Protein AF-M3GF44-F1 (afdb_monomer_lite)

InterPro domains:
  IPR002347 Short-chain dehydrogenase/reductase SDR [PF00106] (12-90)
  IPR036291 NAD(P)-binding domain superfamily [SSF51735] (12-91)

Structure (mmCIF, N/CA/C/O backbone):
data_AF-M3GF44-F1
#
_entry.id   AF-M3GF44-F1
#
loop_
_atom_site.group_PDB
_atom_site.id
_atom_site.type_symbol
_atom_site.label_atom_id
_atom_site.label_alt_id
_atom_site.label_comp_id
_atom_site.label_asym_id
_atom_site.label_entity_id
_atom_site.label_seq_id
_atom_site.pdbx_PDB_ins_code
_atom_site.Cartn_x
_atom_site.Cartn_y
_atom_site.Cartn_z
_atom_site.occupancy
_atom_site.B_iso_or_equiv
_atom_site.auth_seq_id
_atom_site.auth_comp_id
_atom_site.auth_asym_id
_atom_site.auth_atom_id
_atom_site.pdbx_PDB_model_num
ATOM 1 N N . MET A 1 1 ? 9.178 14.484 -7.817 1.00 39.47 1 MET A N 1
ATOM 2 C CA . MET A 1 1 ? 8.244 15.625 -7.868 1.00 39.47 1 MET A CA 1
ATOM 3 C C . MET A 1 1 ? 7.583 15.657 -6.508 1.00 39.47 1 MET A C 1
ATOM 5 O O . MET A 1 1 ? 7.021 14.643 -6.122 1.00 39.47 1 MET A O 1
ATOM 9 N N . ASP A 1 2 ? 7.810 16.720 -5.744 1.00 40.22 2 ASP A N 1
ATOM 10 C CA . ASP A 1 2 ? 7.215 16.897 -4.415 1.00 40.22 2 ASP A CA 1
ATOM 11 C C . ASP A 1 2 ? 5.685 16.798 -4.567 1.00 40.22 2 ASP A C 1
ATOM 13 O O . ASP A 1 2 ? 5.160 17.443 -5.484 1.00 40.22 2 ASP A O 1
ATOM 17 N N . PRO A 1 3 ? 4.960 15.952 -3.809 1.00 55.97 3 PRO A N 1
ATOM 18 C CA . PRO A 1 3 ? 3.520 15.845 -3.956 1.00 55.97 3 PRO A CA 1
ATOM 19 C C . PRO A 1 3 ? 2.902 17.079 -3.302 1.00 55.97 3 PRO A C 1
ATOM 21 O O . PRO A 1 3 ? 2.443 17.035 -2.163 1.00 55.97 3 PRO A O 1
ATOM 24 N N . GLU A 1 4 ? 2.916 18.204 -4.018 1.00 62.59 4 GLU A N 1
ATOM 25 C CA . GLU A 1 4 ? 2.119 19.358 -3.635 1.00 62.59 4 GLU A CA 1
ATOM 26 C C . GLU A 1 4 ? 0.681 18.884 -3.427 1.00 62.59 4 GLU A C 1
ATOM 28 O O . GLU A 1 4 ? 0.085 18.199 -4.268 1.00 62.59 4 GLU A O 1
ATOM 33 N N . GLN A 1 5 ? 0.160 19.201 -2.244 1.00 60.75 5 GLN A N 1
ATOM 34 C CA . GLN A 1 5 ? -1.185 18.859 -1.821 1.00 60.75 5 GLN A CA 1
ATOM 35 C C . GLN A 1 5 ? -2.171 19.248 -2.942 1.00 60.75 5 GLN A C 1
ATOM 37 O O . GLN A 1 5 ? -2.104 20.378 -3.432 1.00 60.75 5 GLN A O 1
ATOM 42 N N . PRO A 1 6 ? -3.065 18.347 -3.396 1.00 59.44 6 PRO A N 1
ATOM 43 C CA . PRO A 1 6 ? -3.929 18.634 -4.536 1.00 59.44 6 PRO A CA 1
ATOM 44 C C . PRO A 1 6 ? -4.729 19.923 -4.304 1.00 59.44 6 PRO A C 1
ATOM 46 O O . PRO A 1 6 ? -5.330 20.093 -3.247 1.00 59.44 6 PRO A O 1
ATOM 49 N N . SER A 1 7 ? -4.764 20.810 -5.305 1.00 59.38 7 SER A N 1
ATOM 50 C CA . SER A 1 7 ? -5.317 22.180 -5.253 1.00 59.38 7 SER A CA 1
ATOM 51 C C . SER A 1 7 ? -6.843 22.280 -5.082 1.00 59.38 7 SER A C 1
ATOM 53 O O . SER A 1 7 ? -7.440 23.333 -5.312 1.00 59.38 7 SER A O 1
ATOM 55 N N . VAL A 1 8 ? -7.497 21.187 -4.695 1.00 60.28 8 VAL A N 1
ATOM 56 C CA . VAL A 1 8 ? -8.948 21.106 -4.529 1.00 60.28 8 VAL A CA 1
ATOM 57 C C . VAL A 1 8 ? -9.318 21.624 -3.135 1.00 60.28 8 VAL A C 1
ATOM 59 O O . VAL A 1 8 ? -8.686 21.272 -2.143 1.00 60.28 8 VAL A O 1
ATOM 62 N N . ASP A 1 9 ? -10.340 22.477 -3.038 1.00 59.59 9 ASP A N 1
ATOM 63 C CA . ASP A 1 9 ? -10.800 23.042 -1.763 1.00 59.59 9 ASP A CA 1
ATOM 64 C C . ASP A 1 9 ? -11.526 21.974 -0.919 1.00 59.59 9 ASP A C 1
ATOM 66 O O . ASP A 1 9 ? -12.740 21.791 -1.010 1.00 59.59 9 ASP A O 1
ATOM 70 N N . TYR A 1 10 ? -10.775 21.237 -0.096 1.00 60.31 10 TYR A N 1
ATOM 71 C CA . TYR A 1 10 ? -11.297 20.199 0.801 1.00 60.31 10 TYR A CA 1
ATOM 72 C C . TYR A 1 10 ? -11.812 20.739 2.146 1.00 60.31 10 TYR A C 1
ATOM 74 O O . TYR A 1 10 ? -11.752 20.021 3.142 1.00 60.31 10 TYR A O 1
ATOM 82 N N . LYS A 1 11 ? -12.316 21.980 2.235 1.00 59.16 11 LYS A N 1
ATOM 83 C CA . LYS A 1 11 ? -12.833 22.597 3.485 1.00 59.16 11 LYS A CA 1
ATOM 84 C C . LYS A 1 11 ? -14.131 21.965 4.023 1.00 59.16 11 LYS A C 1
ATOM 86 O O . LYS A 1 11 ? -15.068 22.644 4.435 1.00 59.16 11 LYS A O 1
ATOM 91 N N . SER A 1 12 ? -14.204 20.643 4.039 1.00 67.69 12 SER A N 1
ATOM 92 C CA . SER A 1 12 ? -15.194 19.852 4.746 1.00 67.69 12 SER A CA 1
ATOM 93 C C . SER A 1 12 ? -14.479 19.061 5.832 1.00 67.69 12 SER A C 1
ATOM 95 O O . SER A 1 12 ? -13.512 18.363 5.549 1.00 67.69 12 SER A O 1
ATOM 97 N N . ASN A 1 13 ? -15.024 19.043 7.050 1.00 75.81 13 ASN A N 1
ATOM 98 C CA . ASN A 1 13 ? -14.550 18.177 8.143 1.00 75.81 13 ASN A CA 1
ATOM 99 C C . ASN A 1 13 ? -14.723 16.663 7.856 1.00 75.81 13 ASN A C 1
ATOM 101 O O . ASN A 1 13 ? -14.620 15.845 8.765 1.00 75.81 13 ASN A O 1
ATOM 105 N N . ARG A 1 14 ? -15.058 16.283 6.615 1.00 83.31 14 ARG A N 1
ATOM 106 C CA . ARG A 1 14 ? -15.261 1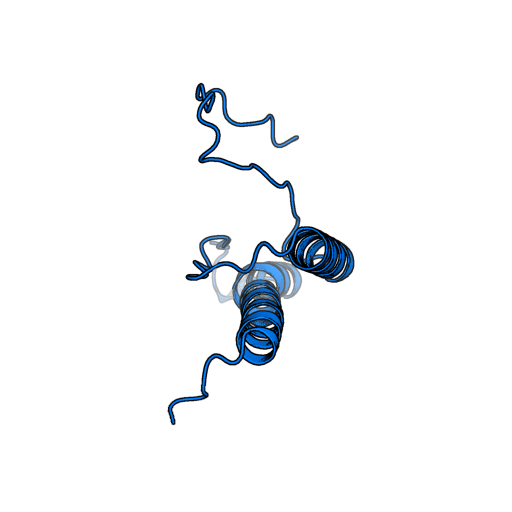4.907 6.142 1.00 83.31 14 ARG A CA 1
ATOM 107 C C . ARG A 1 14 ? -14.103 14.391 5.283 1.00 83.31 14 ARG A C 1
ATOM 109 O O . ARG A 1 14 ? -14.216 13.301 4.732 1.00 83.31 14 ARG A O 1
ATOM 116 N N . PHE A 1 15 ? -13.036 15.171 5.133 1.00 86.44 15 PHE A N 1
ATOM 117 C CA . PHE A 1 15 ? -11.847 14.788 4.384 1.00 86.44 15 PHE A CA 1
ATOM 118 C C . PHE A 1 15 ? -10.600 15.014 5.235 1.00 86.44 15 PHE A C 1
ATOM 120 O O . PHE A 1 15 ? -10.452 16.055 5.871 1.00 86.44 15 PHE A O 1
ATOM 127 N N . GLU A 1 16 ? -9.707 14.033 5.228 1.00 86.75 16 GLU A N 1
ATOM 128 C CA . GLU A 1 16 ? -8.406 14.094 5.878 1.00 86.75 16 GLU A CA 1
ATOM 129 C C . GLU A 1 16 ? -7.370 13.582 4.884 1.00 86.75 16 GLU A C 1
ATOM 131 O O . GLU A 1 16 ? -7.545 12.520 4.285 1.00 86.75 16 GLU A O 1
ATOM 136 N N . TRP A 1 17 ? -6.312 14.363 4.686 1.00 87.88 17 TRP A N 1
ATOM 137 C CA . TRP A 1 17 ? -5.209 14.002 3.809 1.00 87.88 17 TRP A CA 1
ATOM 138 C C . TRP A 1 17 ? -4.013 13.573 4.647 1.00 87.88 17 TRP A C 1
ATOM 140 O O . TRP A 1 17 ? -3.619 14.275 5.577 1.00 87.88 17 TRP A O 1
ATOM 150 N N . ILE A 1 18 ? -3.440 12.426 4.295 1.00 89.81 18 ILE A N 1
ATOM 151 C CA . ILE A 1 18 ? -2.272 11.848 4.952 1.00 89.81 18 ILE A CA 1
ATOM 152 C C . ILE A 1 18 ? -1.286 11.475 3.848 1.00 89.81 18 ILE A C 1
ATOM 154 O O . ILE A 1 18 ? -1.591 10.625 3.010 1.00 89.81 18 ILE A O 1
ATOM 158 N N . GLN A 1 19 ? -0.123 12.124 3.830 1.00 90.88 19 GLN A N 1
ATOM 159 C CA . GLN A 1 19 ? 0.974 11.739 2.944 1.00 90.88 19 GLN A CA 1
ATOM 160 C C . GLN A 1 19 ? 1.582 10.421 3.418 1.00 90.88 19 GLN A C 1
ATOM 162 O O . GLN A 1 19 ? 1.810 10.252 4.616 1.00 90.88 19 GLN A O 1
ATOM 167 N N . ALA A 1 20 ? 1.851 9.511 2.486 1.00 91.06 20 ALA A N 1
ATOM 168 C CA . ALA A 1 20 ? 2.467 8.227 2.788 1.00 91.06 20 ALA A CA 1
ATOM 169 C C . ALA A 1 20 ? 3.163 7.643 1.558 1.00 91.06 20 ALA A C 1
ATOM 171 O O . ALA A 1 20 ? 2.572 7.621 0.476 1.00 91.06 20 ALA A O 1
ATOM 172 N N . ASP A 1 21 ? 4.357 7.088 1.745 1.00 95.25 21 ASP A N 1
ATOM 173 C CA . ASP A 1 21 ? 4.921 6.095 0.835 1.00 95.25 21 ASP A CA 1
ATOM 174 C C . ASP A 1 21 ? 4.514 4.685 1.294 1.00 95.25 21 ASP A C 1
ATOM 176 O O . ASP A 1 21 ? 4.926 4.196 2.350 1.00 95.25 21 ASP A O 1
ATOM 180 N N . ILE A 1 22 ? 3.703 3.998 0.485 1.00 96.00 22 ILE A N 1
ATOM 181 C CA . ILE A 1 22 ? 3.203 2.657 0.815 1.00 96.00 22 ILE A CA 1
ATOM 182 C C . ILE A 1 22 ? 4.269 1.555 0.698 1.00 96.00 22 ILE A C 1
ATOM 184 O O . ILE A 1 22 ? 4.034 0.422 1.121 1.00 96.00 22 ILE A O 1
ATOM 188 N N . THR A 1 23 ? 5.449 1.866 0.162 1.00 95.94 23 THR A N 1
ATOM 189 C CA . THR A 1 23 ? 6.612 0.971 0.206 1.00 95.94 23 THR A CA 1
ATOM 190 C C . THR A 1 23 ? 7.355 1.075 1.546 1.00 95.94 23 THR A C 1
ATOM 192 O O . THR A 1 23 ? 8.050 0.138 1.955 1.00 95.94 23 THR A O 1
ATOM 195 N N . ASN A 1 24 ? 7.143 2.159 2.304 1.00 96.19 24 ASN A N 1
ATOM 196 C CA . ASN A 1 24 ? 7.771 2.390 3.596 1.00 96.19 24 ASN A CA 1
ATOM 197 C C . ASN A 1 24 ? 6.929 1.827 4.756 1.00 96.19 24 ASN A C 1
ATOM 199 O O . ASN A 1 24 ? 5.979 2.430 5.260 1.00 96.19 24 ASN A O 1
ATOM 203 N N . ARG A 1 25 ? 7.346 0.665 5.270 1.00 95.00 25 ARG A N 1
ATOM 204 C CA . ARG A 1 25 ? 6.700 -0.005 6.418 1.00 95.00 25 ARG A CA 1
ATOM 205 C C . ARG A 1 25 ? 6.591 0.870 7.666 1.00 95.00 25 ARG A C 1
ATOM 207 O O . ARG A 1 25 ? 5.651 0.690 8.442 1.00 95.00 25 ARG A O 1
ATOM 214 N N . LYS A 1 26 ? 7.562 1.755 7.902 1.00 95.81 26 LYS A N 1
ATOM 215 C CA . LYS A 1 26 ? 7.572 2.619 9.085 1.00 95.81 26 LYS A CA 1
ATOM 216 C C . LYS A 1 26 ? 6.472 3.674 8.982 1.00 95.81 26 LYS A C 1
ATOM 218 O O . LYS A 1 26 ? 5.709 3.807 9.933 1.00 95.81 26 LYS A O 1
ATOM 223 N N . GLU A 1 27 ? 6.344 4.325 7.828 1.00 95.75 27 GLU A N 1
ATOM 224 C CA . GLU A 1 27 ? 5.286 5.311 7.574 1.00 95.75 27 GLU A CA 1
ATOM 225 C C . GLU A 1 27 ? 3.899 4.681 7.689 1.00 95.75 27 GLU A C 1
ATOM 227 O O . GLU A 1 27 ? 3.054 5.191 8.422 1.00 95.75 27 GLU A O 1
ATOM 232 N N . ILE A 1 28 ? 3.684 3.508 7.076 1.00 96.06 28 ILE A N 1
ATOM 233 C CA . ILE A 1 28 ? 2.423 2.767 7.232 1.00 96.06 28 ILE A CA 1
ATOM 234 C C . ILE A 1 28 ? 2.122 2.542 8.717 1.00 96.06 28 ILE A C 1
ATOM 236 O O . ILE A 1 28 ? 1.030 2.851 9.189 1.00 96.06 28 ILE A O 1
ATOM 240 N N . LYS A 1 29 ? 3.090 2.036 9.488 1.00 95.19 29 LYS A N 1
ATOM 241 C CA . LYS A 1 29 ? 2.890 1.782 10.918 1.00 95.19 29 LYS A CA 1
ATOM 242 C C . LYS A 1 29 ? 2.510 3.056 11.681 1.00 95.19 29 LYS A C 1
ATOM 244 O O . LYS A 1 29 ? 1.624 3.001 12.529 1.00 95.19 29 LYS A O 1
ATOM 249 N N . GLU A 1 30 ? 3.165 4.178 11.400 1.00 95.81 30 GLU A N 1
ATOM 250 C CA . GLU A 1 30 ? 2.889 5.467 12.045 1.00 95.81 30 GLU A CA 1
ATOM 251 C C . GLU A 1 30 ? 1.474 5.975 11.736 1.00 95.81 30 GLU A C 1
ATOM 253 O O . GLU A 1 30 ? 0.781 6.440 12.644 1.00 95.81 30 GLU A O 1
ATOM 258 N N . ILE A 1 31 ? 0.995 5.793 10.502 1.00 95.38 31 ILE A N 1
ATOM 259 C CA . ILE A 1 31 ? -0.379 6.134 10.106 1.00 95.38 31 ILE A CA 1
ATOM 260 C C . ILE A 1 31 ? -1.392 5.318 10.906 1.00 95.38 31 ILE A C 1
ATOM 262 O O . ILE A 1 31 ? -2.313 5.881 11.494 1.00 95.38 31 ILE A O 1
ATOM 266 N N . PHE A 1 32 ? -1.213 3.998 10.979 1.00 95.00 32 PHE A N 1
ATOM 267 C CA . PHE A 1 32 ? -2.147 3.132 11.701 1.00 95.00 32 PHE A CA 1
ATOM 268 C C . PHE A 1 32 ? -2.144 3.382 13.214 1.00 95.00 32 PHE A C 1
ATOM 270 O O . PHE A 1 32 ? -3.215 3.387 13.814 1.00 95.00 32 PHE A O 1
ATOM 277 N N . LEU A 1 33 ? -0.986 3.681 13.813 1.00 94.44 33 LEU A N 1
ATOM 278 C CA . LEU A 1 33 ? -0.907 4.117 15.214 1.00 94.44 33 LEU A CA 1
ATOM 279 C C . LEU A 1 33 ? -1.645 5.445 15.442 1.00 94.44 33 LEU A C 1
ATOM 281 O O . LEU A 1 33 ? -2.327 5.618 16.449 1.00 94.44 33 LEU A O 1
ATOM 285 N N . SER A 1 34 ? -1.528 6.394 14.509 1.00 94.56 34 SER A N 1
ATOM 286 C CA . SER A 1 34 ? -2.255 7.666 14.578 1.00 94.56 34 SER A CA 1
ATOM 287 C C . SER A 1 34 ? -3.771 7.461 14.492 1.00 94.56 34 SER A C 1
ATOM 289 O O . SER A 1 34 ? -4.518 8.045 15.278 1.00 94.56 34 SER A O 1
ATOM 291 N N . LEU A 1 35 ? -4.229 6.597 13.580 1.00 93.69 35 LEU A N 1
ATOM 292 C CA . LEU A 1 35 ? -5.639 6.232 13.437 1.00 93.69 35 LEU A CA 1
ATOM 293 C C . LEU A 1 35 ? -6.190 5.575 14.709 1.00 93.69 35 LEU A C 1
ATOM 295 O O . LEU A 1 35 ? -7.259 5.961 15.182 1.00 93.69 35 LEU A O 1
ATOM 299 N N . GLU A 1 36 ? -5.445 4.637 15.294 1.00 91.62 36 GLU A N 1
ATOM 300 C CA . GLU A 1 36 ? -5.804 3.958 16.543 1.00 91.62 36 GLU A CA 1
ATOM 301 C C . GLU A 1 36 ? -5.922 4.944 17.716 1.00 91.62 36 GLU A C 1
ATOM 303 O O . GLU A 1 36 ? -6.957 4.990 18.381 1.00 91.62 36 GLU A O 1
ATOM 308 N N . ASN A 1 37 ? -4.923 5.815 17.910 1.00 93.31 37 ASN A N 1
ATOM 309 C CA . ASN A 1 37 ? -4.926 6.834 18.969 1.00 93.31 37 ASN A CA 1
ATOM 310 C C . ASN A 1 37 ? -6.102 7.817 18.858 1.00 93.31 37 ASN A C 1
ATOM 312 O O . ASN A 1 37 ? -6.571 8.351 19.862 1.00 93.31 37 ASN A O 1
ATOM 316 N N . GLN A 1 38 ? -6.584 8.063 17.638 1.00 92.38 38 GLN A N 1
ATOM 317 C CA . GLN A 1 38 ? -7.746 8.911 17.371 1.00 92.38 38 GLN A CA 1
ATOM 318 C C . GLN A 1 38 ? -9.074 8.137 17.386 1.00 92.38 38 GLN A C 1
ATOM 320 O O . GLN A 1 38 ? -10.124 8.727 17.130 1.00 92.38 38 GLN A O 1
ATOM 325 N N . ASN A 1 39 ? -9.045 6.825 17.652 1.00 90.38 39 ASN A N 1
ATOM 326 C CA . ASN A 1 39 ? -10.184 5.915 17.525 1.00 90.38 39 ASN A CA 1
ATOM 327 C C . ASN A 1 39 ? -10.866 6.003 16.138 1.00 90.38 39 ASN A C 1
ATOM 329 O O . ASN A 1 39 ? -12.086 5.871 16.000 1.00 90.38 39 ASN A O 1
ATOM 333 N N . LYS A 1 40 ? -10.069 6.256 15.091 1.00 91.31 40 LYS A N 1
ATOM 334 C CA . LYS A 1 40 ? -10.493 6.366 13.690 1.00 91.31 40 LYS A CA 1
ATOM 335 C C . LYS A 1 40 ? -10.237 5.051 12.971 1.00 91.31 40 LYS A C 1
ATOM 337 O O . LYS A 1 40 ? -9.213 4.855 12.327 1.00 91.31 40 LYS A O 1
ATOM 342 N N . ILE A 1 41 ? -11.198 4.141 13.058 1.00 92.06 41 ILE A N 1
ATOM 343 C CA . ILE A 1 41 ? -11.100 2.843 12.387 1.00 92.06 41 ILE A CA 1
ATOM 344 C C . ILE A 1 41 ? -11.842 2.925 11.050 1.00 92.06 41 ILE A C 1
ATOM 346 O O . ILE A 1 41 ? -13.070 3.068 11.073 1.00 92.06 41 ILE A O 1
ATOM 350 N N . PRO A 1 42 ? -11.145 2.825 9.901 1.00 92.62 42 PRO A N 1
ATOM 351 C CA . PRO A 1 42 ? -11.787 2.912 8.593 1.00 92.62 42 PRO A CA 1
ATOM 352 C C . PRO A 1 42 ? -12.795 1.779 8.437 1.00 92.62 42 PRO A C 1
ATOM 354 O O . PRO A 1 42 ? -12.528 0.662 8.861 1.00 92.62 42 PRO A O 1
ATOM 357 N N . ASP A 1 43 ? -13.949 2.018 7.822 1.00 93.31 43 ASP A N 1
ATOM 358 C CA . ASP A 1 43 ? -14.904 0.936 7.567 1.00 93.31 43 ASP A CA 1
ATOM 359 C C . ASP A 1 43 ? -14.600 0.180 6.262 1.00 93.31 43 ASP A C 1
ATOM 361 O O . ASP A 1 43 ? -14.984 -0.987 6.147 1.00 93.31 43 ASP A O 1
ATOM 365 N N . ILE A 1 44 ? -13.884 0.824 5.332 1.00 95.06 44 ILE A N 1
ATOM 366 C CA . ILE A 1 44 ? -13.479 0.333 4.007 1.00 95.06 44 ILE A CA 1
ATOM 367 C C . ILE A 1 44 ? -12.013 0.728 3.770 1.00 95.06 44 ILE A C 1
ATOM 369 O O . ILE A 1 44 ? -11.616 1.844 4.101 1.00 95.06 44 ILE A O 1
ATOM 373 N N . LEU A 1 45 ? -11.232 -0.169 3.165 1.00 96.38 45 LEU A N 1
ATOM 374 C CA . LEU A 1 45 ? -9.910 0.117 2.600 1.00 96.38 45 LEU A CA 1
ATOM 375 C C . LEU A 1 45 ? -9.990 -0.003 1.076 1.00 96.38 45 LEU A C 1
ATOM 377 O O . LEU A 1 45 ? -10.529 -0.984 0.567 1.00 96.38 45 LEU A O 1
ATOM 381 N N . ILE A 1 46 ? -9.423 0.966 0.358 1.00 97.38 46 ILE A N 1
ATOM 382 C CA . ILE A 1 46 ? -9.287 0.923 -1.100 1.00 97.38 46 ILE A CA 1
ATOM 383 C C . ILE A 1 46 ? -7.798 1.000 -1.431 1.00 97.38 46 ILE A C 1
ATOM 385 O O . ILE A 1 46 ? -7.181 2.055 -1.299 1.00 97.38 46 ILE A O 1
ATOM 389 N N . ASN A 1 47 ? -7.218 -0.116 -1.868 1.00 97.62 47 ASN A N 1
ATOM 390 C CA . ASN A 1 47 ? -5.847 -0.137 -2.373 1.00 97.62 47 ASN A CA 1
ATOM 391 C C . ASN A 1 47 ? -5.848 0.388 -3.815 1.00 97.62 47 ASN A C 1
ATOM 393 O O . ASN A 1 47 ? -6.187 -0.345 -4.740 1.00 97.62 47 ASN A O 1
ATOM 397 N N . CYS A 1 48 ? -5.543 1.676 -3.986 1.00 95.94 48 CYS A N 1
ATOM 398 C CA . CYS A 1 48 ? -5.558 2.349 -5.293 1.00 95.94 48 CYS A CA 1
ATOM 399 C C . CYS A 1 48 ? -4.163 2.774 -5.780 1.00 95.94 48 CYS A C 1
ATOM 401 O O . CYS A 1 48 ? -3.993 3.078 -6.958 1.00 95.94 48 CYS A O 1
ATOM 403 N N . ALA A 1 49 ? -3.172 2.831 -4.888 1.00 94.75 49 ALA A N 1
ATOM 404 C CA . ALA A 1 49 ? -1.808 3.171 -5.263 1.00 94.75 49 ALA A CA 1
ATOM 405 C C . ALA A 1 49 ? -1.185 2.013 -6.051 1.00 94.75 49 ALA A C 1
ATOM 407 O O . ALA A 1 49 ? -1.186 0.868 -5.596 1.00 94.75 49 ALA A O 1
ATOM 408 N N . GLY A 1 50 ? -0.666 2.325 -7.234 1.00 95.69 50 GLY A N 1
ATOM 409 C CA . GLY A 1 50 ? 0.000 1.356 -8.082 1.00 95.69 50 GLY A CA 1
ATOM 410 C C . GLY A 1 50 ? 0.799 2.027 -9.188 1.00 95.69 50 GLY A C 1
ATOM 411 O O . GLY A 1 50 ? 0.425 3.096 -9.674 1.00 95.69 50 GLY A O 1
ATOM 412 N N . ILE A 1 51 ? 1.893 1.385 -9.578 1.00 97.00 51 ILE A N 1
ATOM 413 C CA . ILE A 1 51 ? 2.739 1.789 -10.700 1.00 97.00 51 ILE A CA 1
ATOM 414 C C . ILE A 1 51 ? 2.764 0.701 -11.774 1.00 97.00 51 ILE A C 1
ATOM 416 O O . ILE A 1 51 ? 2.296 -0.425 -11.578 1.00 97.00 51 ILE A O 1
ATOM 420 N N . SER A 1 52 ? 3.281 1.040 -12.947 1.00 96.75 52 SER A N 1
ATOM 421 C CA . SER A 1 52 ? 3.490 0.099 -14.043 1.00 96.75 52 SER A CA 1
ATOM 422 C C . SER A 1 52 ? 4.753 0.470 -14.793 1.00 96.75 52 SER A C 1
ATOM 424 O O . SER A 1 52 ? 5.010 1.649 -15.031 1.00 96.75 52 SER A O 1
ATOM 426 N N . VAL A 1 53 ? 5.502 -0.551 -15.191 1.00 96.06 53 VAL A N 1
ATOM 427 C CA . VAL A 1 53 ? 6.677 -0.412 -16.042 1.00 96.06 53 VAL A CA 1
ATOM 428 C C . VAL A 1 53 ? 6.348 -0.972 -17.423 1.00 96.06 53 VAL A C 1
ATOM 430 O O . VAL A 1 53 ? 5.700 -2.012 -17.548 1.00 96.06 53 VAL A O 1
ATOM 433 N N . PHE A 1 54 ? 6.794 -0.265 -18.460 1.00 96.00 54 PHE A N 1
ATOM 434 C CA . PHE A 1 54 ? 6.479 -0.564 -19.860 1.00 96.00 54 PHE A CA 1
ATOM 435 C C . PHE A 1 54 ? 7.710 -0.930 -20.699 1.00 96.00 54 PHE A C 1
ATOM 437 O O . PHE A 1 54 ? 7.611 -0.985 -21.924 1.00 96.00 54 PHE A O 1
ATOM 444 N N . THR A 1 55 ? 8.858 -1.195 -20.067 1.00 97.12 55 THR A N 1
ATOM 445 C CA . THR A 1 55 ? 10.014 -1.798 -20.746 1.00 97.12 55 THR A CA 1
ATOM 446 C C . THR A 1 55 ? 9.616 -3.116 -21.412 1.00 97.12 55 THR A C 1
ATOM 448 O O . THR A 1 55 ? 8.736 -3.807 -20.885 1.00 97.12 55 THR A O 1
ATOM 451 N N . PRO A 1 56 ? 10.184 -3.473 -22.579 1.00 97.69 56 PRO A N 1
ATOM 452 C CA . PRO A 1 56 ? 9.977 -4.790 -23.180 1.00 97.69 56 PRO A CA 1
ATOM 453 C C . PRO A 1 56 ? 10.236 -5.910 -22.169 1.00 97.69 56 PRO A C 1
ATOM 455 O O . PRO A 1 56 ? 11.032 -5.751 -21.249 1.00 97.69 56 PRO A O 1
ATOM 458 N N . PHE A 1 57 ? 9.532 -7.034 -22.298 1.00 94.31 57 PHE A N 1
ATOM 459 C CA . PHE A 1 57 ? 9.570 -8.082 -21.275 1.00 94.31 57 PHE A CA 1
ATOM 460 C C . PHE A 1 57 ? 10.974 -8.678 -21.108 1.00 94.31 57 PHE A C 1
ATOM 462 O O . PHE A 1 57 ? 11.398 -8.946 -19.991 1.00 94.31 57 PHE A O 1
ATOM 469 N N . GLU A 1 58 ? 11.677 -8.859 -22.219 1.00 96.69 58 GLU A N 1
ATOM 470 C CA . GLU A 1 58 ? 13.036 -9.384 -22.313 1.00 96.69 58 GLU A CA 1
ATOM 471 C C . GLU A 1 58 ? 14.113 -8.425 -21.790 1.00 96.69 58 GLU A C 1
ATOM 473 O O . GLU A 1 58 ? 15.177 -8.885 -21.384 1.00 96.69 58 GLU A O 1
ATOM 478 N N . ASP A 1 59 ? 13.822 -7.122 -21.772 1.00 98.00 59 ASP A N 1
ATOM 479 C CA . ASP A 1 59 ? 14.747 -6.067 -21.344 1.00 98.00 59 ASP A CA 1
ATOM 480 C C . ASP A 1 59 ? 14.421 -5.541 -19.940 1.00 98.00 59 ASP A C 1
ATOM 482 O O . ASP A 1 59 ? 15.130 -4.678 -19.418 1.00 98.00 59 ASP A O 1
ATOM 486 N N . ARG A 1 60 ? 13.330 -6.022 -19.333 1.00 97.25 60 ARG A N 1
ATOM 487 C CA . ARG A 1 60 ? 12.884 -5.568 -18.019 1.00 97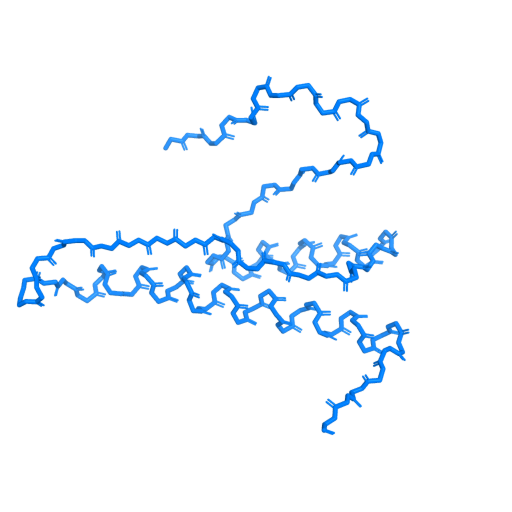.25 60 ARG A CA 1
ATOM 488 C C . ARG A 1 60 ? 13.909 -5.939 -16.964 1.00 97.25 60 ARG A C 1
ATOM 490 O O . ARG A 1 60 ? 14.281 -7.105 -16.844 1.00 97.25 60 ARG A O 1
ATOM 497 N N . THR A 1 61 ? 14.322 -4.948 -16.183 1.00 98.25 61 THR A N 1
ATOM 498 C CA . THR A 1 61 ? 15.302 -5.179 -15.122 1.00 98.25 61 THR A CA 1
ATOM 499 C C . THR A 1 61 ? 14.635 -5.724 -13.862 1.00 98.25 61 THR A C 1
ATOM 501 O O . THR A 1 61 ? 13.428 -5.558 -13.647 1.00 98.25 61 THR A O 1
ATOM 504 N N . ASP A 1 62 ? 15.432 -6.366 -13.010 1.00 98.06 62 ASP A N 1
ATOM 505 C CA . ASP A 1 62 ? 14.965 -6.849 -11.711 1.00 98.06 62 ASP A CA 1
ATOM 506 C C . ASP A 1 62 ? 14.500 -5.676 -10.833 1.00 98.06 62 ASP A C 1
ATOM 508 O O . ASP A 1 62 ? 13.473 -5.774 -10.168 1.00 98.06 62 ASP A O 1
ATOM 512 N N . GLU A 1 63 ? 15.182 -4.528 -10.898 1.00 98.12 63 GLU A N 1
ATOM 513 C CA . GLU A 1 63 ? 14.819 -3.325 -10.140 1.00 98.12 63 GLU A CA 1
ATOM 514 C C . GLU A 1 63 ? 13.448 -2.775 -10.546 1.00 98.12 63 GLU A C 1
ATOM 516 O O . GLU A 1 63 ? 12.654 -2.394 -9.687 1.00 98.12 63 GLU A O 1
ATOM 521 N N . GLU A 1 64 ? 13.147 -2.756 -11.846 1.00 97.88 64 GLU A N 1
ATOM 522 C CA . GLU A 1 64 ? 11.847 -2.327 -12.366 1.00 97.88 64 GLU A CA 1
ATOM 523 C C . GLU A 1 64 ? 10.717 -3.264 -11.926 1.00 97.88 64 GLU A C 1
ATOM 525 O O . GLU A 1 64 ? 9.613 -2.825 -11.588 1.00 97.88 64 GLU A O 1
ATOM 530 N N . PHE A 1 65 ? 10.982 -4.571 -11.932 1.00 97.56 65 PHE A N 1
ATOM 531 C CA . PHE A 1 65 ? 10.039 -5.560 -11.427 1.00 97.56 65 PHE A CA 1
ATOM 532 C C . PHE A 1 65 ? 9.815 -5.393 -9.919 1.00 97.56 65 PHE A C 1
ATOM 534 O O . PHE A 1 65 ? 8.666 -5.342 -9.467 1.00 97.56 65 PHE A O 1
ATOM 541 N N . ASP A 1 66 ? 10.896 -5.252 -9.152 1.00 97.88 66 ASP A N 1
ATOM 542 C CA . ASP A 1 66 ? 10.862 -5.073 -7.704 1.00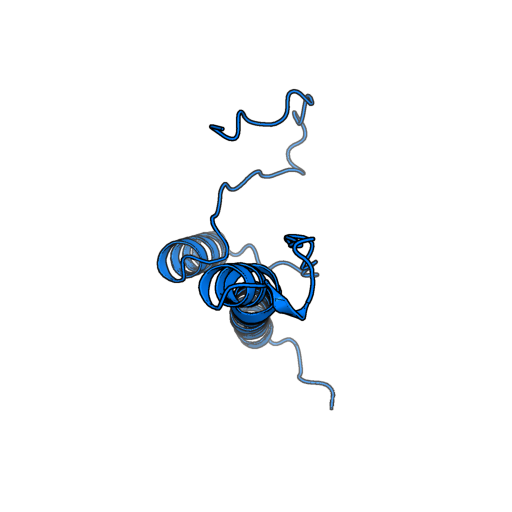 97.88 66 ASP A CA 1
ATOM 543 C C . ASP A 1 66 ? 10.114 -3.800 -7.305 1.00 97.88 66 ASP A C 1
ATOM 545 O O . ASP A 1 66 ? 9.347 -3.825 -6.342 1.00 97.88 66 ASP A O 1
ATOM 549 N N . GLU A 1 67 ? 10.250 -2.705 -8.058 1.00 97.38 67 GLU A N 1
ATOM 550 C CA . GLU A 1 67 ? 9.498 -1.472 -7.812 1.00 97.38 67 GLU A CA 1
ATOM 551 C C . GLU A 1 67 ? 7.982 -1.725 -7.887 1.00 97.38 67 GLU A C 1
ATOM 553 O O . GLU A 1 67 ? 7.230 -1.377 -6.967 1.00 97.38 67 GLU A O 1
ATOM 558 N N . VAL A 1 68 ? 7.527 -2.412 -8.942 1.00 98.19 68 VAL A N 1
ATOM 559 C CA . VAL A 1 68 ? 6.113 -2.778 -9.119 1.00 98.19 68 VAL A CA 1
ATOM 560 C C . VAL A 1 68 ? 5.648 -3.703 -7.995 1.00 98.19 68 VAL A C 1
ATOM 562 O O . VAL A 1 68 ? 4.555 -3.512 -7.457 1.00 98.19 68 VAL A O 1
ATOM 565 N N . VAL A 1 69 ? 6.459 -4.690 -7.602 1.00 98.25 69 VAL A N 1
ATOM 566 C CA . VAL A 1 69 ? 6.130 -5.601 -6.493 1.00 98.25 69 VAL A CA 1
ATOM 567 C C . VAL A 1 69 ? 6.043 -4.845 -5.168 1.00 98.25 69 VAL A C 1
ATOM 569 O O . VAL A 1 69 ? 5.115 -5.067 -4.385 1.00 98.25 69 VAL A O 1
ATOM 572 N N . HIS A 1 70 ? 6.972 -3.931 -4.902 1.00 97.94 70 HIS A N 1
ATOM 573 C CA . HIS A 1 70 ? 7.013 -3.163 -3.665 1.00 97.94 70 HIS A CA 1
ATOM 574 C C . HIS A 1 70 ? 5.785 -2.266 -3.503 1.00 97.94 70 HIS A C 1
ATOM 576 O O . HIS A 1 70 ? 5.169 -2.270 -2.433 1.00 97.94 70 HIS A O 1
ATOM 582 N N . VAL A 1 71 ? 5.379 -1.560 -4.558 1.00 97.75 71 VAL A N 1
ATOM 583 C CA . VAL A 1 71 ? 4.191 -0.700 -4.517 1.00 97.75 71 VAL A CA 1
ATOM 584 C C . VAL A 1 71 ? 2.913 -1.542 -4.560 1.00 97.75 71 VAL A C 1
ATOM 586 O O . VAL A 1 71 ? 2.109 -1.515 -3.626 1.00 97.75 71 VAL A O 1
ATOM 589 N N . ASN A 1 72 ? 2.722 -2.327 -5.622 1.00 98.19 72 ASN A N 1
ATOM 590 C CA . ASN A 1 72 ? 1.413 -2.891 -5.951 1.00 98.19 72 ASN A CA 1
ATOM 591 C C . ASN A 1 72 ? 1.067 -4.110 -5.092 1.00 98.19 72 ASN A C 1
ATOM 593 O O . ASN A 1 72 ? -0.112 -4.344 -4.818 1.00 98.19 72 ASN A O 1
ATOM 597 N N . LEU A 1 73 ? 2.067 -4.893 -4.672 1.00 97.94 73 LEU A N 1
ATOM 598 C CA . LEU A 1 73 ? 1.854 -6.115 -3.897 1.00 97.94 73 LEU A CA 1
ATOM 599 C C . LEU A 1 73 ? 2.179 -5.914 -2.418 1.00 97.94 73 LEU A C 1
ATOM 601 O O . LEU A 1 73 ? 1.298 -6.084 -1.573 1.00 97.94 73 LEU A O 1
ATOM 605 N N . ASN A 1 74 ? 3.414 -5.530 -2.088 1.00 97.75 74 ASN A N 1
ATOM 606 C CA . ASN A 1 74 ? 3.833 -5.399 -0.691 1.00 97.75 74 ASN A CA 1
ATOM 607 C C . ASN A 1 74 ? 3.063 -4.287 0.027 1.00 97.75 74 ASN A C 1
ATOM 609 O O . ASN A 1 74 ? 2.579 -4.518 1.138 1.00 97.75 74 ASN A O 1
ATOM 613 N N . GLY A 1 75 ? 2.902 -3.119 -0.604 1.00 97.62 75 GLY A N 1
ATOM 614 C CA . GLY A 1 75 ? 2.111 -2.018 -0.054 1.00 97.62 75 GLY A CA 1
ATOM 615 C C . GLY A 1 75 ? 0.649 -2.412 0.177 1.00 97.62 75 GLY A C 1
ATOM 616 O O . GLY A 1 75 ? 0.145 -2.298 1.296 1.00 97.62 75 GLY A O 1
ATOM 617 N N . THR A 1 76 ? -0.004 -2.992 -0.835 1.00 97.88 76 THR A N 1
ATOM 618 C CA . THR A 1 76 ? -1.376 -3.531 -0.738 1.00 97.88 76 THR A CA 1
ATOM 619 C C . THR A 1 76 ? -1.529 -4.542 0.398 1.00 97.88 76 THR A C 1
ATOM 621 O O . THR A 1 76 ? -2.478 -4.468 1.186 1.00 97.88 76 THR A O 1
ATOM 624 N N . PHE A 1 77 ? -0.595 -5.489 0.511 1.00 97.88 77 PHE A N 1
ATOM 625 C CA . PHE A 1 77 ? -0.601 -6.495 1.570 1.00 97.88 77 PHE A CA 1
ATOM 626 C C . PHE A 1 77 ? -0.497 -5.852 2.954 1.00 97.88 77 PHE A C 1
ATOM 628 O O . PHE A 1 77 ? -1.258 -6.200 3.858 1.00 97.88 77 PHE A O 1
ATOM 635 N N . LEU A 1 78 ? 0.424 -4.902 3.120 1.00 97.25 78 LEU A N 1
ATOM 636 C CA . LEU A 1 78 ? 0.645 -4.223 4.390 1.00 97.25 78 LEU A CA 1
ATOM 637 C C . LEU A 1 78 ? -0.581 -3.436 4.829 1.00 97.25 78 LEU A C 1
ATOM 639 O O . LEU A 1 78 ? -1.071 -3.664 5.934 1.00 97.25 78 LEU A O 1
ATOM 643 N N . LEU A 1 79 ? -1.106 -2.566 3.965 1.00 97.62 79 LEU A N 1
ATOM 644 C CA . LEU A 1 79 ? -2.307 -1.788 4.265 1.00 97.62 79 LEU A CA 1
ATOM 645 C C . LEU A 1 79 ? -3.462 -2.710 4.665 1.00 97.62 79 LEU A C 1
ATOM 647 O O . LEU A 1 79 ? -4.077 -2.510 5.710 1.00 97.62 79 LEU A O 1
ATOM 651 N N . SER A 1 80 ? -3.678 -3.788 3.907 1.00 97.12 80 SER A N 1
ATOM 652 C CA . SER A 1 80 ? -4.726 -4.771 4.199 1.00 97.12 80 SER A CA 1
ATOM 653 C C . SER A 1 80 ? -4.518 -5.458 5.551 1.00 97.12 80 SER A C 1
ATOM 655 O O . SER A 1 80 ? -5.458 -5.573 6.338 1.00 97.12 80 SER A O 1
ATOM 657 N N . GLN A 1 81 ? -3.286 -5.871 5.864 1.00 96.06 81 GLN A N 1
ATOM 658 C CA . GLN A 1 81 ? -2.955 -6.501 7.141 1.00 96.06 81 GLN A CA 1
ATOM 659 C C . GLN A 1 81 ? -3.211 -5.561 8.328 1.00 96.06 81 GLN A C 1
ATOM 661 O O . GLN A 1 81 ? -3.795 -5.982 9.327 1.00 96.06 81 GLN A O 1
ATOM 666 N N . TYR A 1 82 ? -2.771 -4.305 8.243 1.00 96.06 82 TYR A N 1
ATOM 667 C CA . TYR A 1 82 ? -2.946 -3.334 9.321 1.00 96.06 82 TYR A CA 1
ATOM 668 C C . TYR A 1 82 ? -4.413 -2.919 9.496 1.00 96.06 82 TYR A C 1
ATOM 670 O O . TYR A 1 82 ? -4.905 -2.903 10.624 1.00 96.06 82 TYR A O 1
ATOM 678 N N . THR A 1 83 ? -5.149 -2.679 8.406 1.00 95.88 83 THR A N 1
ATOM 679 C CA . THR A 1 83 ? -6.595 -2.407 8.465 1.00 95.88 83 THR A CA 1
ATOM 680 C C . THR A 1 83 ? -7.346 -3.563 9.113 1.00 95.88 83 THR A C 1
ATOM 682 O O . THR A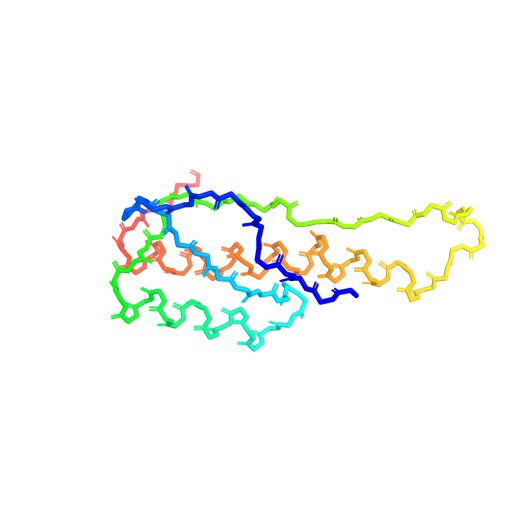 1 83 ? -8.179 -3.343 9.991 1.00 95.88 83 THR A O 1
ATOM 685 N N . PHE A 1 84 ? -7.027 -4.800 8.732 1.00 94.25 84 PHE A N 1
ATOM 686 C CA . PHE A 1 84 ? -7.671 -5.972 9.308 1.00 94.25 84 PHE A CA 1
ATOM 687 C C . PHE A 1 84 ? -7.413 -6.108 10.818 1.00 94.25 84 PHE A C 1
ATOM 689 O O . PHE A 1 84 ? -8.330 -6.455 11.561 1.00 94.25 84 PHE A O 1
ATOM 696 N N . ARG A 1 85 ? -6.205 -5.778 11.302 1.00 92.62 85 ARG A N 1
ATOM 697 C CA . ARG A 1 85 ? -5.914 -5.743 12.749 1.00 92.62 85 ARG A CA 1
ATOM 698 C C . ARG A 1 85 ? -6.822 -4.757 13.490 1.00 92.62 85 ARG A C 1
ATOM 700 O O . ARG A 1 85 ? -7.471 -5.172 14.448 1.00 92.62 85 ARG A O 1
ATOM 707 N N . LEU A 1 86 ? -6.973 -3.529 12.982 1.00 93.06 86 LEU A N 1
ATOM 708 C CA . LEU A 1 86 ? -7.895 -2.547 13.572 1.00 93.06 86 LEU A CA 1
ATOM 709 C C . LEU A 1 86 ? -9.352 -3.040 13.562 1.00 93.06 86 LEU A C 1
ATOM 711 O O . LEU A 1 86 ? -10.113 -2.813 14.502 1.00 93.06 86 LEU A O 1
ATOM 715 N N . TRP A 1 87 ? -9.775 -3.736 12.502 1.00 93.44 87 TRP A N 1
ATOM 716 C CA . TRP A 1 87 ? -11.119 -4.318 12.442 1.00 93.44 87 TRP A CA 1
ATOM 717 C C . TRP A 1 87 ? -11.345 -5.3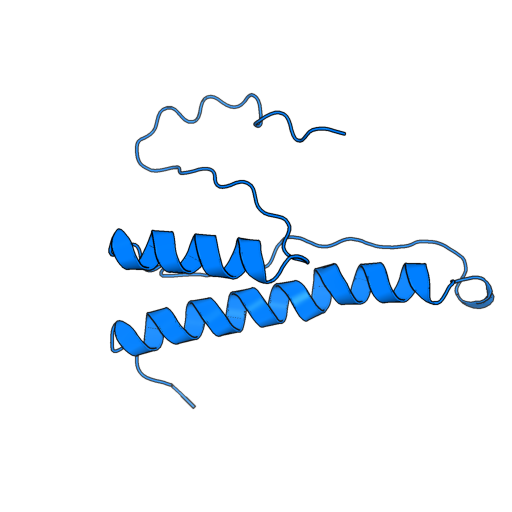87 13.506 1.00 93.44 87 TRP A C 1
ATOM 719 O O . TRP A 1 87 ? -12.416 -5.399 14.121 1.00 93.44 87 TRP A O 1
ATOM 729 N N . LYS A 1 88 ? -10.353 -6.248 13.753 1.00 89.88 88 LYS A N 1
ATOM 730 C CA . LYS A 1 88 ? -10.426 -7.248 14.824 1.00 89.88 88 LYS A CA 1
ATOM 731 C C . LYS A 1 88 ? -10.541 -6.600 16.198 1.00 89.88 88 LYS A C 1
ATOM 733 O O . LYS A 1 88 ? -11.363 -7.042 16.996 1.00 89.88 88 LYS A O 1
ATOM 738 N N . GLU A 1 89 ? -9.784 -5.539 16.456 1.00 84.69 89 GLU A N 1
ATOM 739 C CA . GLU A 1 89 ? -9.858 -4.778 17.713 1.00 84.69 89 GLU A CA 1
ATOM 740 C C . GLU A 1 89 ? -11.227 -4.102 17.901 1.00 84.69 89 GLU A C 1
ATOM 742 O O . GLU A 1 89 ? -11.768 -4.106 19.004 1.00 84.69 89 GLU A O 1
ATOM 747 N N . LYS A 1 90 ? -11.868 -3.645 16.812 1.00 82.75 90 LYS A N 1
ATOM 748 C CA . LYS A 1 90 ? -13.266 -3.153 16.801 1.00 82.75 90 LYS A CA 1
ATOM 749 C C . LYS A 1 90 ? -14.312 -4.264 17.023 1.00 82.75 90 LYS A C 1
ATOM 751 O O . LYS A 1 90 ? -15.511 -3.988 17.017 1.00 82.75 90 LYS A O 1
ATOM 756 N N . GLY A 1 91 ? -13.900 -5.527 17.156 1.00 82.44 91 GLY A N 1
ATOM 757 C CA . GLY A 1 91 ? -14.803 -6.672 17.288 1.00 82.44 91 GLY A CA 1
ATOM 758 C C . GLY A 1 91 ? -15.543 -7.039 15.996 1.00 82.44 91 GLY A C 1
ATOM 759 O O . GLY A 1 91 ? -16.567 -7.726 16.054 1.00 82.44 91 GLY A O 1
ATOM 760 N N . ARG A 1 92 ? -15.062 -6.598 14.821 1.00 80.06 92 ARG A N 1
ATOM 761 C CA . ARG A 1 92 ? -15.599 -7.078 13.539 1.00 80.06 92 ARG A CA 1
ATOM 762 C C . ARG A 1 92 ? -15.243 -8.557 13.392 1.00 80.06 92 ARG A C 1
ATOM 764 O O . ARG A 1 92 ? -14.084 -8.945 13.526 1.00 80.06 92 ARG A O 1
ATOM 771 N N . LYS A 1 93 ? -16.260 -9.387 13.157 1.00 68.62 93 LYS A N 1
ATOM 772 C CA . LYS A 1 93 ? -16.102 -10.841 13.062 1.00 68.62 93 LYS A CA 1
ATOM 773 C C . LYS A 1 93 ? -15.468 -11.226 11.732 1.00 68.62 93 LYS A C 1
ATOM 775 O O . LYS A 1 93 ? -15.840 -10.701 10.685 1.00 68.62 93 LYS A O 1
ATOM 780 N N . GLU A 1 94 ? -14.562 -12.191 11.793 1.00 68.19 94 GLU A N 1
ATOM 781 C CA . GLU A 1 94 ? -14.095 -12.925 1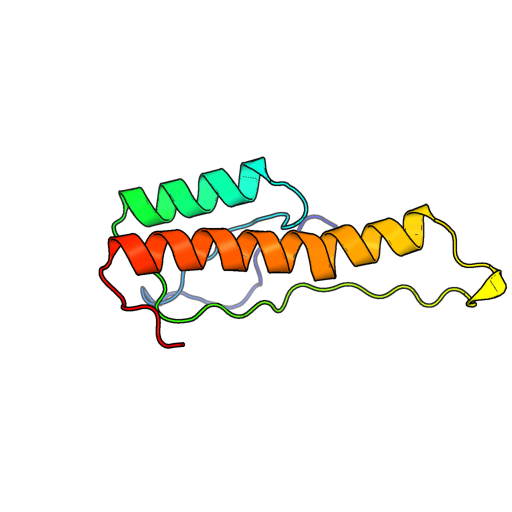0.623 1.00 68.19 94 GLU A CA 1
ATOM 782 C C . GLU A 1 94 ? -15.289 -13.705 10.055 1.00 68.19 94 GLU A C 1
ATOM 784 O O . GLU A 1 94 ? -15.957 -14.442 10.781 1.00 68.19 94 GLU A O 1
ATOM 789 N N . SER A 1 95 ? -15.613 -13.482 8.783 1.00 61.94 95 SER A N 1
ATOM 790 C CA . SER A 1 95 ? -16.551 -14.326 8.038 1.00 61.94 95 SER A CA 1
ATOM 791 C C . SER A 1 95 ? -15.714 -15.135 7.057 1.00 61.94 95 SER A C 1
ATOM 793 O O . SER A 1 95 ? -15.060 -14.556 6.193 1.00 61.94 95 SER A O 1
ATOM 795 N N . PHE A 1 96 ? -15.670 -16.447 7.278 1.00 56.22 96 PHE A N 1
ATOM 796 C CA . PHE A 1 96 ? -15.050 -17.429 6.391 1.00 56.22 96 PHE A CA 1
ATOM 797 C C . PHE A 1 96 ? -16.131 -18.106 5.553 1.00 56.22 96 PHE A C 1
ATOM 799 O O . PHE A 1 96 ? -17.244 -18.300 6.101 1.00 56.22 96 PHE A O 1
#

Organism: NCBI:txid1193007

pLDDT: mean 88.29, std 14.25, range [39.47, 98.25]

Secondary structure (DSSP, 8-state):
---PPPSS---STT-------TT-HHHHHHHHHHHHHTT---S-----------S-TTT--HHHHHHHIIIIIIIHHHHHHHHHHHHHHTTPPP--

Radius of gyration: 16.48 Å; chains: 1; bounding box: 32×40×42 Å

Sequence (96 aa):
MDPEQPSVDYKSNRFEWIQADITNRKEIKEIFLSLENQNKIPDILINCAGISVFTPFEDRTDEEFDEVVHVNLNGTFLLSQYTFRLWKEKGRKESF

Foldseek 3Di:
DPPDPPPDPPPDPPDDDDDDDLLDLVRLVVVLVVCVVVVNQDPDDDLDWFDDDDPPPVPDDPVRVVVRCSRRPVSVVSNVVSSVVSCVVVVNDDDD